Protein AF-A0A932UCU6-F1 (afdb_monomer_lite)

Sequence (85 aa):
MQNRVEDVQSLARLLLFGTAHTRRTTAERLLQSDDDRWRLLAGTVRSDEPWLLRARCLEVLGLMAAQADRATAEAILCAIVEEPA

Secondary structure (DSSP, 8-state):
--HHHHHHHHHHHHHHHS-HHHHHHHHHHHHTSS-THHHHHHHHHHSSS-HHHHHHHHHHHHHHHHHS-HHHHHHHHHHHHSPP-

Radius of gyration: 12.3 Å; chains: 1; bounding box: 28×35×33 Å

pLDDT: mean 88.81, std 13.78, range [42.59, 98.31]

Foldseek 3Di:
DPPPVVVVVVVLCCLQPNDPVSLLVVLVVVLPDPDPVLLVLLVLLPDPPDPSSNVSSVSSLVSNLVVDDPVSVVVSVCSNPPDDD

Structure (mmCIF, N/CA/C/O backbone):
data_AF-A0A932UCU6-F1
#
_entry.id   AF-A0A932UCU6-F1
#
loop_
_atom_site.group_PDB
_atom_site.id
_atom_site.type_symbol
_atom_site.label_atom_id
_atom_site.label_alt_id
_atom_site.label_comp_id
_atom_site.label_asym_id
_atom_site.label_entity_id
_atom_site.label_seq_id
_atom_site.pdbx_PDB_ins_code
_atom_site.Cartn_x
_atom_site.Cartn_y
_atom_site.Cartn_z
_atom_site.occupancy
_atom_site.B_iso_or_equiv
_atom_site.auth_seq_id
_atom_site.auth_comp_id
_atom_site.auth_asym_id
_atom_site.auth_atom_id
_atom_site.pdbx_PDB_model_num
ATOM 1 N N . MET A 1 1 ? 14.158 0.785 21.576 1.00 43.62 1 MET A N 1
ATOM 2 C CA . MET A 1 1 ? 12.926 0.089 21.133 1.00 43.62 1 MET A CA 1
ATOM 3 C C . MET A 1 1 ? 11.725 1.032 20.932 1.00 43.62 1 MET A C 1
ATOM 5 O O . MET A 1 1 ? 10.710 0.558 20.445 1.00 43.62 1 MET A O 1
ATOM 9 N N . GLN A 1 2 ? 11.838 2.346 21.214 1.00 42.59 2 GLN A N 1
ATOM 10 C CA . GLN A 1 2 ? 10.768 3.342 20.994 1.00 42.59 2 GLN A CA 1
ATOM 11 C C . GLN A 1 2 ? 10.479 3.693 19.511 1.00 42.59 2 GLN A C 1
ATOM 13 O O . GLN A 1 2 ? 9.335 3.976 19.185 1.00 42.59 2 GLN A O 1
ATOM 18 N N . ASN A 1 3 ? 11.452 3.590 18.592 1.00 52.94 3 ASN A N 1
ATOM 19 C CA . ASN A 1 3 ? 11.301 4.120 17.219 1.00 52.94 3 ASN A CA 1
ATOM 20 C C . ASN A 1 3 ? 10.289 3.401 16.302 1.00 52.94 3 ASN A C 1
ATOM 22 O O . ASN A 1 3 ? 9.838 4.000 15.332 1.00 52.94 3 ASN A O 1
ATOM 26 N N . ARG A 1 4 ? 9.944 2.125 16.536 1.00 54.34 4 ARG A N 1
ATOM 27 C CA . ARG A 1 4 ? 9.103 1.357 15.586 1.00 54.34 4 ARG A CA 1
ATOM 28 C C . ARG A 1 4 ? 7.612 1.683 15.685 1.00 54.34 4 ARG A C 1
ATOM 30 O O . ARG A 1 4 ? 6.924 1.707 14.674 1.00 54.34 4 ARG A O 1
ATOM 37 N N . VAL A 1 5 ? 7.104 1.913 16.895 1.00 51.91 5 VAL A N 1
ATOM 38 C CA . VAL A 1 5 ? 5.670 2.176 17.114 1.00 51.91 5 VAL A CA 1
ATOM 39 C C . VAL A 1 5 ? 5.313 3.605 16.697 1.00 51.91 5 VAL A C 1
ATOM 41 O O . VAL A 1 5 ? 4.266 3.828 16.088 1.00 51.91 5 VAL A O 1
ATOM 44 N N . GLU A 1 6 ? 6.211 4.559 16.956 1.00 57.94 6 GLU A N 1
ATOM 45 C CA . GLU A 1 6 ? 6.066 5.949 16.509 1.00 57.94 6 GLU A CA 1
ATOM 46 C C . GLU A 1 6 ? 6.063 6.061 14.978 1.00 57.94 6 GLU A C 1
ATOM 48 O O . GLU A 1 6 ? 5.300 6.850 14.416 1.00 57.94 6 GLU A O 1
ATOM 53 N N . ASP A 1 7 ? 6.842 5.222 14.293 1.00 77.00 7 ASP A N 1
ATOM 54 C CA . ASP A 1 7 ? 6.903 5.169 12.832 1.00 77.00 7 ASP A CA 1
ATOM 55 C C . ASP A 1 7 ? 5.598 4.638 12.203 1.00 77.00 7 ASP A C 1
ATOM 57 O O . ASP A 1 7 ? 5.081 5.235 11.258 1.00 77.00 7 ASP A O 1
ATOM 61 N N . VAL A 1 8 ? 4.976 3.602 12.782 1.00 81.19 8 VAL A N 1
ATOM 62 C CA . VAL A 1 8 ? 3.696 3.051 12.283 1.00 81.19 8 VAL A CA 1
ATOM 63 C C . VAL A 1 8 ? 2.530 4.019 12.498 1.00 81.19 8 VAL A C 1
ATOM 65 O O . VAL A 1 8 ? 1.717 4.219 11.593 1.00 81.19 8 VAL A O 1
ATOM 68 N N . GLN A 1 9 ? 2.442 4.667 13.663 1.00 84.00 9 GLN A N 1
ATOM 69 C CA . GLN A 1 9 ? 1.404 5.678 13.903 1.00 84.00 9 GLN A CA 1
ATOM 70 C C . GLN A 1 9 ? 1.572 6.895 12.986 1.00 84.00 9 GLN A C 1
ATOM 72 O O . GLN A 1 9 ? 0.585 7.450 12.494 1.00 84.00 9 GLN A O 1
ATOM 77 N N . SER A 1 10 ? 2.818 7.298 12.730 1.00 86.81 10 SER A N 1
ATOM 78 C CA . SER A 1 10 ? 3.129 8.378 11.792 1.00 86.81 10 SER A CA 1
ATOM 79 C C . SER A 1 10 ? 2.743 8.002 10.363 1.00 86.81 10 SER A C 1
ATOM 81 O O . SER A 1 10 ? 2.114 8.804 9.671 1.00 86.81 10 SER A O 1
ATOM 83 N N . LEU A 1 11 ? 3.025 6.765 9.944 1.00 89.44 11 LEU A N 1
ATOM 84 C CA . LEU A 1 11 ? 2.594 6.231 8.656 1.00 89.44 11 LEU A CA 1
ATOM 85 C C . LEU A 1 11 ? 1.066 6.237 8.533 1.00 89.44 11 LEU A C 1
ATOM 87 O O . LEU A 1 11 ? 0.542 6.781 7.566 1.00 89.44 11 LEU A O 1
ATOM 91 N N . ALA A 1 12 ? 0.336 5.734 9.530 1.00 90.88 12 ALA A N 1
ATOM 92 C CA . ALA A 1 12 ? -1.128 5.736 9.515 1.00 90.88 12 ALA A CA 1
ATOM 93 C C . ALA A 1 12 ? -1.710 7.156 9.377 1.00 90.88 12 ALA A C 1
ATOM 95 O O . ALA A 1 12 ? -2.625 7.382 8.584 1.00 90.88 12 ALA A O 1
ATOM 96 N N . ARG A 1 13 ? -1.143 8.145 10.084 1.00 92.69 13 ARG A N 1
ATOM 97 C CA . ARG A 1 13 ? -1.548 9.554 9.942 1.00 92.69 13 ARG A CA 1
ATOM 98 C C . ARG A 1 13 ? -1.265 10.100 8.544 1.00 92.69 13 ARG A C 1
ATOM 100 O O . ARG A 1 13 ? -2.123 10.780 7.988 1.00 92.69 13 ARG A O 1
ATOM 107 N N . LEU A 1 14 ? -0.103 9.796 7.962 1.00 93.31 14 LEU A N 1
ATOM 108 C CA . LEU A 1 14 ? 0.232 10.201 6.592 1.00 93.31 14 LEU A CA 1
ATOM 109 C C . LEU A 1 14 ? -0.729 9.589 5.567 1.00 93.31 14 LEU A C 1
ATOM 111 O O . LEU A 1 14 ? -1.140 10.270 4.631 1.00 93.31 14 LEU A O 1
ATOM 115 N N . LEU A 1 15 ? -1.126 8.332 5.755 1.00 94.38 15 LEU A N 1
ATOM 116 C CA . LEU A 1 15 ? -2.082 7.661 4.875 1.00 94.38 15 LEU A CA 1
ATOM 117 C C . LEU A 1 15 ? -3.480 8.286 4.967 1.00 94.38 15 LEU A C 1
ATOM 119 O O . LEU A 1 15 ? -4.107 8.535 3.937 1.00 94.38 15 LEU A O 1
ATOM 123 N N . LEU A 1 16 ? -3.955 8.558 6.186 1.00 96.12 16 LEU A N 1
ATOM 124 C CA . LEU A 1 16 ? -5.311 9.053 6.434 1.00 96.12 16 LEU A CA 1
ATOM 125 C C . LEU A 1 16 ? -5.483 10.542 6.129 1.00 96.12 16 LEU A C 1
ATOM 127 O O . LEU A 1 16 ? -6.504 10.936 5.569 1.00 96.12 16 LEU A O 1
ATOM 131 N N . PHE A 1 17 ? -4.498 11.363 6.491 1.00 95.19 17 PHE A N 1
ATOM 132 C CA . PHE A 1 17 ? -4.603 12.824 6.437 1.00 95.19 17 PHE A CA 1
ATOM 133 C C . PHE A 1 17 ? -3.679 13.461 5.395 1.00 95.19 17 PHE A C 1
ATOM 135 O O . PHE A 1 17 ? -3.778 14.658 5.131 1.00 95.19 17 PHE A O 1
ATOM 142 N N . GLY A 1 18 ? -2.778 12.684 4.790 1.00 92.81 18 GLY A N 1
ATOM 143 C CA . GLY A 1 18 ? -1.903 13.165 3.729 1.00 92.81 18 GLY A CA 1
ATOM 144 C C . GLY A 1 18 ? -2.650 13.436 2.425 1.00 92.81 18 GLY A C 1
ATOM 145 O O . GLY A 1 18 ? -3.726 12.901 2.146 1.00 92.81 18 GLY A O 1
ATOM 146 N N . THR A 1 19 ? -2.042 14.262 1.580 1.00 96.56 19 THR A N 1
ATOM 147 C CA . THR A 1 19 ? -2.540 14.510 0.222 1.00 96.56 19 THR A CA 1
ATOM 148 C C . THR A 1 19 ? -2.251 13.315 -0.695 1.00 96.56 19 THR A C 1
ATOM 150 O O . THR A 1 19 ? -1.467 12.426 -0.357 1.00 96.56 19 THR A O 1
ATOM 153 N N . ALA A 1 20 ? -2.829 13.306 -1.900 1.00 96.00 20 ALA A N 1
ATOM 154 C CA . ALA A 1 20 ? -2.473 12.314 -2.921 1.00 96.00 20 ALA A CA 1
ATOM 155 C C . ALA A 1 20 ? -0.974 12.349 -3.275 1.00 96.00 20 ALA A C 1
ATOM 157 O O . ALA A 1 20 ? -0.361 11.307 -3.491 1.00 96.00 20 ALA A O 1
ATOM 158 N N . HIS A 1 21 ? -0.368 13.541 -3.284 1.00 96.19 21 HIS A N 1
ATOM 159 C CA . HIS A 1 21 ? 1.072 13.689 -3.484 1.00 96.19 21 HIS A CA 1
ATOM 160 C C . HIS A 1 21 ? 1.858 13.042 -2.337 1.00 96.19 21 HIS A C 1
ATOM 162 O O . HIS A 1 21 ? 2.745 12.235 -2.589 1.00 96.19 21 HIS A O 1
ATOM 168 N N . THR A 1 22 ? 1.459 13.306 -1.089 1.00 95.44 22 THR A N 1
ATOM 169 C CA . THR A 1 22 ? 2.083 12.708 0.100 1.00 95.44 22 THR A CA 1
ATOM 170 C C . THR A 1 22 ? 2.070 11.182 0.034 1.00 95.44 22 THR A C 1
ATOM 172 O O . THR A 1 22 ? 3.104 10.563 0.252 1.00 95.44 22 THR A O 1
ATOM 175 N N . ARG A 1 23 ? 0.935 10.567 -0.324 1.00 96.06 23 ARG A N 1
ATOM 176 C CA . ARG A 1 23 ? 0.828 9.103 -0.434 1.00 96.06 23 ARG A CA 1
ATOM 177 C C . ARG A 1 23 ? 1.686 8.522 -1.555 1.00 96.06 23 ARG A C 1
ATOM 179 O O . ARG A 1 23 ? 2.275 7.464 -1.359 1.00 96.06 23 ARG A O 1
ATOM 186 N N . ARG A 1 24 ? 1.817 9.220 -2.688 1.00 96.75 24 ARG A N 1
ATOM 187 C CA . ARG A 1 24 ? 2.736 8.817 -3.763 1.00 96.75 24 ARG A CA 1
ATOM 188 C C . ARG A 1 24 ? 4.189 8.831 -3.293 1.00 96.75 24 ARG A C 1
ATOM 190 O O . ARG A 1 24 ? 4.869 7.822 -3.429 1.00 96.75 24 ARG A O 1
ATOM 197 N N . THR A 1 25 ? 4.628 9.910 -2.650 1.00 95.38 25 THR A N 1
ATOM 198 C CA . THR A 1 25 ? 5.982 9.985 -2.082 1.00 95.38 25 THR A CA 1
ATOM 199 C C . THR A 1 25 ? 6.203 8.934 -0.991 1.00 95.38 25 THR A C 1
ATOM 201 O O . THR A 1 25 ? 7.290 8.379 -0.873 1.00 95.38 25 THR A O 1
ATOM 204 N N . THR 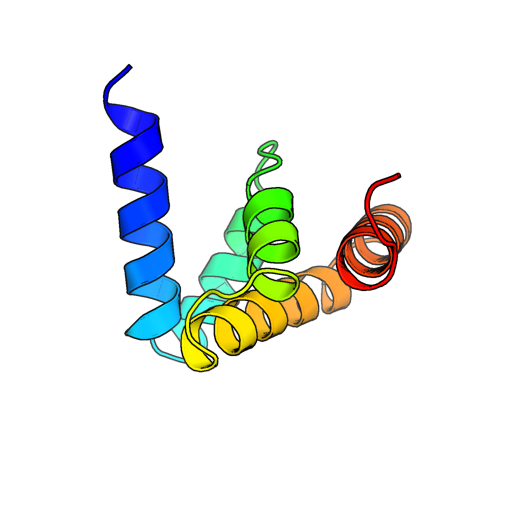A 1 26 ? 5.181 8.610 -0.192 1.00 93.94 26 THR A N 1
ATOM 205 C CA . THR A 1 26 ? 5.256 7.499 0.767 1.00 93.94 26 THR A CA 1
ATOM 206 C C . THR A 1 26 ? 5.447 6.154 0.064 1.00 93.94 26 THR A C 1
ATOM 208 O O . THR A 1 26 ? 6.299 5.385 0.498 1.00 93.94 26 THR A O 1
ATOM 211 N N . ALA A 1 27 ? 4.7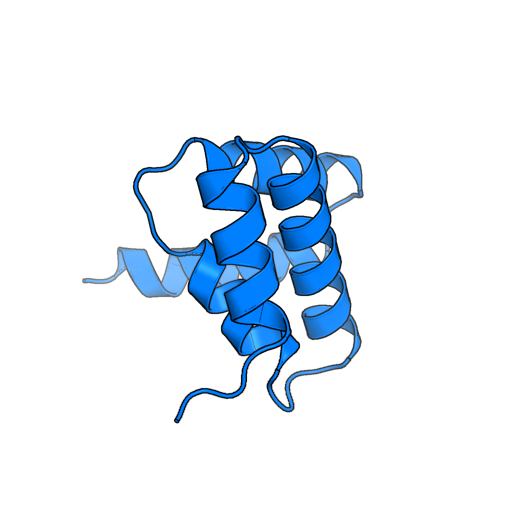16 5.882 -1.022 1.00 95.50 27 ALA A N 1
ATOM 212 C CA . ALA A 1 27 ? 4.883 4.665 -1.819 1.00 95.50 27 ALA A CA 1
ATOM 213 C C . ALA A 1 27 ? 6.310 4.544 -2.383 1.00 95.50 27 ALA A C 1
ATOM 215 O O . ALA A 1 27 ? 6.944 3.506 -2.228 1.00 95.50 27 ALA A O 1
ATOM 216 N N . GLU A 1 28 ? 6.843 5.623 -2.962 1.00 94.44 28 GLU A N 1
ATOM 217 C CA . GLU A 1 28 ? 8.217 5.679 -3.483 1.00 94.44 28 GLU A CA 1
ATOM 218 C C . GLU A 1 28 ? 9.252 5.390 -2.386 1.00 94.44 28 GLU A C 1
ATOM 220 O O . GLU A 1 28 ? 10.149 4.568 -2.566 1.00 94.44 28 GLU A O 1
ATOM 225 N N . ARG A 1 29 ? 9.097 6.014 -1.211 1.00 92.75 29 ARG A N 1
ATOM 226 C CA . ARG A 1 29 ? 9.998 5.800 -0.068 1.00 92.75 29 ARG A CA 1
ATOM 227 C C . ARG A 1 29 ? 9.938 4.379 0.478 1.00 92.75 29 ARG A C 1
ATOM 229 O O . ARG A 1 29 ? 10.965 3.864 0.900 1.00 92.75 29 ARG A O 1
ATOM 236 N N . LEU A 1 30 ? 8.753 3.770 0.514 1.00 92.06 30 LEU A N 1
ATOM 237 C CA . LEU A 1 30 ? 8.594 2.380 0.943 1.00 92.06 30 LEU A CA 1
ATOM 238 C C . LEU A 1 30 ? 9.240 1.419 -0.056 1.00 92.06 30 LEU A C 1
ATOM 240 O O . LEU A 1 30 ? 9.890 0.475 0.370 1.00 92.06 30 LEU A O 1
ATOM 244 N N . LEU A 1 31 ? 9.112 1.686 -1.357 1.00 92.06 31 LEU A N 1
ATOM 245 C CA . LEU A 1 31 ? 9.726 0.873 -2.407 1.00 92.06 31 LEU A CA 1
ATOM 246 C C . LEU A 1 31 ? 11.263 0.941 -2.386 1.00 92.06 31 LEU A C 1
ATOM 248 O O . LEU A 1 31 ? 11.922 -0.042 -2.693 1.00 92.06 31 LEU A O 1
ATOM 252 N N . GLN A 1 32 ? 11.832 2.091 -2.016 1.00 90.50 32 GLN A N 1
ATOM 253 C CA . GLN A 1 32 ? 13.284 2.291 -1.902 1.00 90.50 32 GLN A CA 1
ATOM 254 C C . GLN A 1 32 ? 13.875 1.829 -0.562 1.00 90.50 32 GLN A C 1
ATOM 256 O O . GLN A 1 32 ? 15.089 1.879 -0.376 1.00 90.50 32 GLN A O 1
ATOM 261 N N . SER A 1 33 ? 13.034 1.449 0.398 1.00 84.88 33 SER A N 1
ATOM 262 C CA . SER A 1 33 ? 13.472 1.023 1.723 1.00 84.88 33 SER A CA 1
ATOM 263 C C . SER A 1 33 ? 13.723 -0.482 1.724 1.00 84.88 33 SER A C 1
ATOM 265 O O . SER A 1 33 ? 12.852 -1.238 1.311 1.00 84.88 33 SER A O 1
ATOM 267 N N . ASP A 1 34 ? 14.813 -0.934 2.350 1.00 76.12 34 ASP A N 1
ATOM 268 C CA . ASP A 1 34 ? 15.042 -2.359 2.679 1.00 76.12 34 ASP A CA 1
ATOM 269 C C . ASP A 1 34 ? 14.080 -2.884 3.772 1.00 76.12 34 ASP A C 1
ATOM 271 O O . ASP A 1 34 ? 14.347 -3.880 4.442 1.00 76.12 34 ASP A O 1
ATOM 275 N N . ASP A 1 35 ? 12.973 -2.178 4.021 1.00 75.69 35 ASP A N 1
ATOM 276 C CA . ASP A 1 35 ? 12.055 -2.468 5.115 1.00 75.69 35 ASP A CA 1
ATOM 277 C C . ASP A 1 35 ? 10.751 -3.052 4.573 1.00 75.69 35 ASP A C 1
ATOM 279 O O . ASP A 1 35 ? 10.038 -2.432 3.783 1.00 75.69 35 ASP A O 1
ATOM 283 N N . ASP A 1 36 ? 10.395 -4.225 5.083 1.00 81.31 36 ASP A N 1
ATOM 284 C CA . ASP A 1 36 ? 9.175 -4.967 4.771 1.00 81.31 36 ASP A CA 1
ATOM 285 C C . ASP A 1 36 ? 7.892 -4.313 5.334 1.00 81.31 36 ASP A C 1
ATOM 287 O O . ASP A 1 36 ? 6.832 -4.939 5.380 1.00 81.31 36 ASP A O 1
ATOM 291 N N . ARG A 1 37 ? 7.931 -3.037 5.746 1.00 86.38 37 ARG A N 1
ATOM 292 C CA . ARG A 1 37 ? 6.760 -2.277 6.226 1.00 86.38 37 ARG A CA 1
ATOM 293 C C . ARG A 1 37 ? 5.583 -2.303 5.255 1.00 86.38 37 ARG A C 1
ATOM 295 O O . ARG A 1 37 ? 4.443 -2.250 5.709 1.00 86.38 37 ARG A O 1
ATOM 302 N N . TRP A 1 38 ? 5.817 -2.446 3.950 1.00 91.62 38 TRP A N 1
ATOM 303 C CA . TRP A 1 38 ? 4.739 -2.606 2.967 1.00 91.62 38 TRP A CA 1
ATOM 304 C C . TRP A 1 38 ? 3.856 -3.838 3.247 1.00 91.62 38 TRP A C 1
ATOM 306 O O . TRP A 1 38 ? 2.647 -3.798 3.013 1.00 91.62 38 TRP A O 1
ATOM 316 N N . ARG A 1 39 ? 4.404 -4.893 3.868 1.00 92.06 39 ARG A N 1
ATOM 317 C CA . ARG A 1 39 ? 3.636 -6.071 4.300 1.00 92.06 39 ARG A CA 1
ATOM 318 C C . ARG A 1 39 ? 2.629 -5.742 5.400 1.00 92.06 39 ARG A C 1
ATOM 320 O O . ARG A 1 39 ? 1.568 -6.358 5.445 1.00 92.06 39 ARG A O 1
ATOM 327 N N . LEU A 1 40 ? 2.915 -4.756 6.258 1.00 92.06 40 LEU A N 1
ATOM 328 C CA . LEU A 1 40 ? 1.942 -4.274 7.246 1.00 92.06 40 LEU A CA 1
ATOM 329 C C . LEU A 1 40 ? 0.749 -3.620 6.550 1.00 92.06 40 LEU A C 1
ATOM 331 O O . LEU A 1 40 ? -0.383 -3.905 6.926 1.00 92.06 40 LEU A O 1
ATOM 335 N N . LEU A 1 41 ? 0.982 -2.820 5.500 1.00 94.94 41 LEU A N 1
ATOM 336 C CA . LEU A 1 41 ? -0.114 -2.260 4.705 1.00 94.94 41 LEU A CA 1
ATOM 337 C C . LEU A 1 41 ? -0.959 -3.376 4.078 1.00 94.94 41 LEU A C 1
ATOM 339 O O . LEU A 1 41 ? -2.184 -3.294 4.126 1.00 94.94 41 LEU A O 1
ATOM 343 N N . ALA A 1 42 ? -0.331 -4.426 3.538 1.00 95.12 42 ALA A N 1
ATOM 344 C CA . ALA A 1 42 ? -1.051 -5.563 2.958 1.00 95.12 42 ALA A CA 1
ATOM 345 C C . ALA A 1 42 ? -1.870 -6.324 4.019 1.00 95.12 42 ALA A C 1
ATOM 347 O O . ALA A 1 42 ? -3.022 -6.689 3.783 1.00 95.12 42 ALA A O 1
ATOM 348 N N . GLY A 1 43 ? -1.321 -6.488 5.228 1.00 94.38 43 GLY A N 1
ATOM 349 C CA . GLY A 1 43 ? -2.055 -6.992 6.391 1.00 94.38 43 GLY A CA 1
ATOM 350 C C . GLY A 1 43 ? -3.269 -6.126 6.740 1.00 94.38 43 GLY A C 1
ATOM 351 O O . GLY A 1 43 ? -4.362 -6.655 6.916 1.00 94.38 43 GLY A O 1
ATOM 352 N N . THR A 1 44 ? -3.110 -4.800 6.762 1.00 94.88 44 THR A N 1
ATOM 353 C CA . THR A 1 44 ? -4.209 -3.859 7.018 1.00 94.88 44 THR A CA 1
ATOM 354 C C . THR A 1 44 ? -5.288 -3.911 5.938 1.00 94.88 44 THR A C 1
ATOM 356 O O . THR A 1 44 ? -6.463 -3.838 6.263 1.00 94.88 44 THR A O 1
ATOM 359 N N . VAL A 1 45 ? -4.943 -4.067 4.655 1.00 96.19 45 VAL A N 1
ATOM 360 C CA . VAL A 1 45 ? -5.950 -4.189 3.578 1.00 96.19 45 VAL A CA 1
ATOM 361 C C . VAL A 1 45 ? -6.915 -5.352 3.839 1.00 96.19 45 VAL A C 1
ATOM 363 O O . VAL A 1 45 ? -8.119 -5.227 3.582 1.00 96.19 45 VAL A O 1
ATOM 366 N N . ARG A 1 46 ? -6.397 -6.455 4.387 1.00 92.75 46 ARG A N 1
ATOM 367 C CA . ARG A 1 46 ? -7.145 -7.688 4.664 1.00 92.75 46 ARG A CA 1
ATOM 368 C C . ARG A 1 46 ? -7.812 -7.725 6.044 1.00 92.75 46 ARG A C 1
ATOM 370 O O . ARG A 1 46 ? -8.572 -8.648 6.299 1.00 92.75 46 ARG A O 1
ATOM 377 N N . SER A 1 47 ? -7.543 -6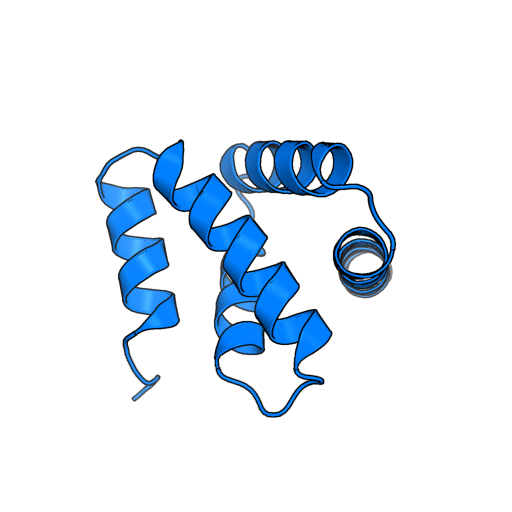.764 6.925 1.00 93.75 47 SER A N 1
ATOM 378 C CA . SER A 1 47 ? -8.087 -6.761 8.287 1.00 93.75 47 SER A CA 1
ATOM 379 C C . SER A 1 47 ? -9.464 -6.088 8.388 1.00 93.75 47 SER A C 1
ATOM 381 O O . SER A 1 47 ? -9.989 -5.537 7.417 1.00 93.75 47 SER A O 1
ATOM 383 N N . ASP A 1 48 ? -10.016 -6.077 9.604 1.00 94.69 48 ASP A N 1
ATOM 384 C CA . ASP A 1 48 ? -11.263 -5.384 9.964 1.00 94.69 48 ASP A CA 1
ATOM 385 C C . ASP A 1 48 ? -11.051 -3.915 10.378 1.00 94.69 48 ASP A C 1
ATOM 387 O O . ASP A 1 48 ? -11.917 -3.287 10.987 1.00 94.69 48 ASP A O 1
ATOM 391 N N . GLU A 1 49 ? -9.890 -3.344 10.050 1.00 94.94 49 GLU A N 1
ATOM 392 C CA . GLU A 1 49 ? -9.609 -1.924 10.271 1.00 94.94 49 GLU A CA 1
ATOM 393 C C . GLU A 1 49 ? -10.593 -1.024 9.491 1.00 94.94 49 GLU A C 1
ATOM 395 O O . GLU A 1 49 ? -11.210 -1.459 8.508 1.00 94.94 49 GLU A O 1
ATOM 400 N N . PRO A 1 50 ? -10.747 0.260 9.870 1.00 96.31 50 PRO A N 1
ATOM 401 C CA . PRO A 1 50 ? -11.675 1.168 9.208 1.00 96.31 50 PRO A CA 1
ATOM 402 C C . PRO A 1 50 ? -11.501 1.192 7.686 1.00 96.31 50 PRO A C 1
ATOM 404 O O . PRO A 1 50 ? -10.379 1.288 7.183 1.00 96.31 50 PRO A O 1
ATOM 407 N N . TRP A 1 51 ? -12.622 1.187 6.951 1.00 96.94 51 TRP A N 1
ATOM 408 C CA . TRP A 1 51 ? -12.634 1.087 5.482 1.00 96.94 51 TRP A CA 1
ATOM 409 C C . TRP A 1 51 ? -11.662 2.073 4.816 1.00 96.94 51 TRP A C 1
ATOM 411 O O . TRP A 1 51 ? -10.949 1.722 3.878 1.00 96.94 51 TRP A O 1
ATOM 421 N N . LEU A 1 52 ? -11.608 3.306 5.332 1.00 96.94 52 LEU A N 1
ATOM 422 C CA . LEU A 1 52 ? -10.768 4.360 4.787 1.00 96.94 52 LEU A CA 1
ATOM 423 C C . LEU A 1 52 ? -9.284 4.025 4.945 1.00 96.94 52 LEU A C 1
ATOM 425 O O . LEU A 1 52 ? -8.526 4.233 4.005 1.00 96.94 52 LEU A O 1
ATOM 429 N N . LEU A 1 53 ? -8.867 3.484 6.092 1.00 96.25 53 LEU A N 1
ATOM 430 C CA . LEU A 1 53 ? -7.478 3.083 6.306 1.00 96.25 53 LEU A CA 1
ATOM 431 C C . LEU A 1 53 ? -7.095 1.957 5.341 1.00 96.25 53 LEU A C 1
ATOM 433 O O . LEU A 1 53 ? -6.080 2.062 4.656 1.00 96.25 53 LEU A O 1
ATOM 437 N N . ARG A 1 54 ? -7.960 0.946 5.203 1.00 97.62 54 ARG A N 1
ATOM 438 C CA . ARG A 1 54 ? -7.779 -0.158 4.247 1.00 97.62 54 ARG A CA 1
ATOM 439 C C . ARG A 1 54 ? -7.623 0.353 2.815 1.00 97.62 54 ARG A C 1
ATOM 441 O O . ARG A 1 54 ? -6.688 -0.036 2.121 1.00 97.62 54 ARG A O 1
ATOM 448 N N . ALA A 1 55 ? -8.478 1.286 2.396 1.00 97.81 55 ALA A N 1
ATOM 449 C CA . ALA A 1 55 ? -8.415 1.891 1.068 1.00 97.81 55 ALA A CA 1
ATOM 450 C C . ALA A 1 55 ? -7.122 2.694 0.838 1.00 97.81 55 ALA A C 1
ATOM 452 O O . ALA A 1 55 ? -6.551 2.629 -0.249 1.00 97.81 55 ALA A O 1
ATOM 453 N N . ARG A 1 56 ? -6.626 3.425 1.847 1.00 97.94 56 ARG A N 1
ATOM 454 C CA . ARG A 1 56 ? -5.358 4.171 1.734 1.00 97.94 56 ARG A CA 1
ATOM 455 C C . ARG A 1 56 ? -4.146 3.248 1.706 1.00 97.94 56 ARG A C 1
ATOM 457 O O . ARG A 1 56 ? -3.206 3.524 0.964 1.00 97.94 56 ARG A O 1
ATOM 464 N N . CYS A 1 57 ? -4.181 2.147 2.453 1.00 97.00 57 CYS A N 1
ATOM 465 C CA . CYS A 1 57 ? -3.160 1.111 2.359 1.00 97.00 57 CYS A CA 1
ATOM 466 C C . CYS A 1 57 ? -3.137 0.474 0.965 1.00 97.00 57 CYS A C 1
ATOM 468 O O . CYS A 1 57 ? -2.068 0.361 0.368 1.00 97.00 57 CYS A O 1
ATOM 470 N N . LEU A 1 58 ? -4.309 0.144 0.413 1.00 97.75 58 LEU A N 1
ATOM 471 C CA . LEU A 1 58 ? -4.432 -0.405 -0.938 1.00 97.75 58 LEU A CA 1
ATOM 472 C C . LEU A 1 58 ? -3.932 0.573 -2.012 1.00 97.75 58 LEU A C 1
ATOM 474 O O . LEU A 1 58 ? -3.209 0.164 -2.914 1.00 97.75 58 LEU A O 1
ATOM 478 N N . GLU A 1 59 ? -4.272 1.861 -1.909 1.00 98.31 59 GLU A N 1
ATOM 479 C CA . GLU A 1 59 ? -3.788 2.904 -2.825 1.00 98.31 59 GLU A CA 1
ATOM 480 C C . GLU A 1 59 ? -2.257 2.955 -2.858 1.00 98.31 59 GLU A C 1
ATOM 482 O O . GLU A 1 59 ? -1.661 2.943 -3.934 1.00 98.31 59 GLU A O 1
ATOM 487 N N . VAL A 1 60 ? -1.613 2.983 -1.688 1.00 97.69 60 VAL A N 1
ATOM 488 C CA . VAL A 1 60 ? -0.149 3.033 -1.599 1.00 97.69 60 VAL A CA 1
ATOM 489 C C . VAL A 1 60 ? 0.489 1.763 -2.151 1.00 97.69 60 VAL A C 1
ATOM 491 O O . VAL A 1 60 ? 1.439 1.867 -2.921 1.00 97.69 60 VAL A O 1
ATOM 494 N N . LEU A 1 61 ? -0.055 0.584 -1.845 1.00 97.44 61 LEU A N 1
ATOM 495 C CA . LEU A 1 61 ? 0.438 -0.676 -2.410 1.00 97.44 61 LEU A CA 1
ATOM 496 C C . LEU A 1 61 ? 0.280 -0.734 -3.932 1.00 97.44 61 LEU A C 1
ATOM 498 O O . LEU A 1 61 ? 1.192 -1.181 -4.621 1.00 97.44 61 LEU A O 1
ATOM 502 N N . GLY A 1 62 ? -0.833 -0.233 -4.471 1.00 97.69 62 GLY A N 1
ATOM 503 C CA . GLY A 1 62 ? -1.036 -0.127 -5.915 1.00 97.69 62 GLY A CA 1
ATOM 504 C C . GLY A 1 62 ? -0.019 0.807 -6.576 1.00 97.69 62 GLY A C 1
ATOM 505 O O . GLY A 1 62 ? 0.541 0.473 -7.617 1.00 97.69 62 GLY A O 1
ATOM 506 N N . LEU A 1 63 ? 0.281 1.949 -5.945 1.00 97.75 63 LEU A N 1
ATOM 507 C CA . LEU A 1 63 ? 1.327 2.869 -6.406 1.00 97.75 63 LEU A CA 1
ATOM 508 C C . LEU A 1 63 ? 2.725 2.244 -6.329 1.00 97.75 63 LEU A C 1
ATOM 510 O O . LEU A 1 63 ? 3.546 2.513 -7.203 1.00 97.75 63 LEU A O 1
ATOM 514 N N . MET A 1 64 ? 3.003 1.426 -5.312 1.00 96.62 64 MET A N 1
ATOM 515 C CA . MET A 1 64 ? 4.255 0.672 -5.223 1.00 96.62 64 MET A CA 1
ATOM 516 C C . MET A 1 64 ? 4.350 -0.353 -6.353 1.00 96.62 64 MET A C 1
ATOM 518 O O . MET A 1 64 ? 5.309 -0.315 -7.115 1.00 96.62 64 MET A O 1
ATOM 522 N N . ALA A 1 65 ? 3.338 -1.210 -6.519 1.00 96.75 65 ALA A N 1
ATOM 523 C CA . ALA A 1 65 ? 3.323 -2.247 -7.550 1.00 96.75 65 ALA A CA 1
ATOM 524 C C . ALA A 1 65 ? 3.448 -1.670 -8.969 1.00 96.75 65 ALA A C 1
ATOM 526 O O . ALA A 1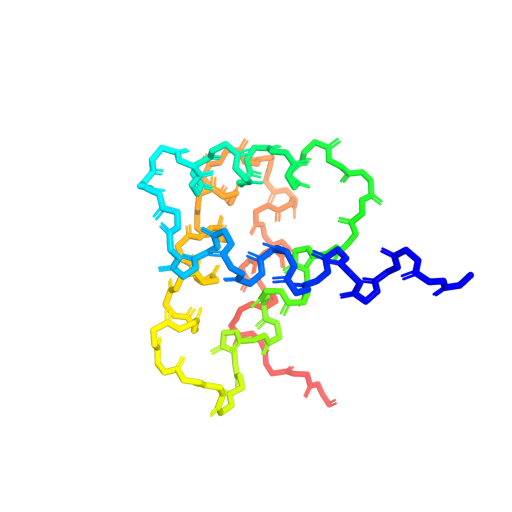 65 ? 4.126 -2.251 -9.808 1.00 96.75 65 ALA A O 1
ATOM 527 N N . ALA A 1 66 ? 2.852 -0.502 -9.230 1.00 97.19 66 ALA A N 1
ATOM 528 C CA . ALA A 1 66 ? 2.947 0.175 -10.523 1.00 97.19 66 ALA A CA 1
ATOM 529 C C . ALA A 1 66 ? 4.355 0.711 -10.855 1.00 97.19 66 ALA A C 1
ATOM 531 O O . ALA A 1 66 ? 4.645 0.967 -12.021 1.00 97.19 66 ALA A O 1
ATOM 532 N N . GLN A 1 67 ? 5.206 0.921 -9.847 1.00 96.00 67 GLN A N 1
ATOM 533 C CA . GLN A 1 67 ? 6.563 1.469 -9.995 1.00 96.00 67 GLN A CA 1
ATOM 534 C C . GLN A 1 67 ? 7.661 0.422 -9.766 1.00 96.00 67 GLN A C 1
ATOM 536 O O . GLN A 1 67 ? 8.829 0.677 -10.052 1.00 96.00 67 GLN A O 1
ATOM 541 N N . ALA A 1 68 ? 7.291 -0.727 -9.211 1.00 95.38 68 ALA A N 1
ATOM 542 C CA . ALA A 1 68 ? 8.190 -1.793 -8.824 1.00 95.38 68 ALA A CA 1
ATOM 543 C C . ALA A 1 68 ? 8.690 -2.609 -10.025 1.00 95.38 68 ALA A C 1
ATOM 545 O O . ALA A 1 68 ? 8.085 -2.624 -11.100 1.00 95.38 68 ALA A O 1
ATOM 546 N N . ASP A 1 69 ? 9.784 -3.345 -9.817 1.00 95.50 69 ASP A N 1
ATOM 547 C CA . ASP A 1 69 ? 10.122 -4.444 -10.713 1.00 95.50 69 ASP A CA 1
ATOM 548 C C . ASP A 1 69 ? 9.076 -5.568 -10.633 1.00 95.50 69 ASP A C 1
ATOM 550 O O . ASP A 1 69 ? 8.207 -5.603 -9.756 1.00 95.50 69 ASP A O 1
ATOM 554 N N . ARG A 1 70 ? 9.161 -6.512 -11.572 1.00 96.25 70 ARG A N 1
ATOM 555 C CA . ARG A 1 70 ? 8.194 -7.607 -11.675 1.00 96.25 70 ARG A CA 1
ATOM 556 C C . ARG A 1 70 ? 8.107 -8.441 -10.395 1.00 96.25 70 ARG A C 1
ATOM 558 O O . ARG A 1 70 ? 7.000 -8.750 -9.968 1.00 96.25 70 ARG A O 1
ATOM 565 N N . ALA A 1 71 ? 9.243 -8.808 -9.805 1.00 94.56 71 ALA A N 1
ATOM 566 C CA . ALA A 1 71 ? 9.274 -9.694 -8.642 1.00 94.56 71 ALA A CA 1
ATOM 567 C C . ALA A 1 71 ? 8.606 -9.035 -7.428 1.00 94.56 71 ALA A C 1
ATOM 569 O O . ALA A 1 71 ? 7.810 -9.653 -6.724 1.00 94.56 71 ALA A O 1
ATOM 570 N N . THR A 1 72 ? 8.881 -7.752 -7.224 1.00 94.00 72 THR A N 1
ATOM 571 C CA . THR A 1 72 ? 8.301 -6.965 -6.139 1.00 94.00 72 THR A CA 1
ATOM 572 C C . THR A 1 72 ? 6.812 -6.703 -6.377 1.00 94.00 72 THR A C 1
ATOM 574 O O . THR A 1 72 ? 6.013 -6.818 -5.448 1.00 94.00 72 THR A O 1
ATOM 577 N N . ALA A 1 73 ? 6.402 -6.409 -7.616 1.00 95.94 73 ALA A N 1
ATOM 578 C CA . ALA A 1 73 ? 4.991 -6.254 -7.964 1.00 95.94 73 ALA A CA 1
ATOM 579 C C . ALA A 1 73 ? 4.194 -7.555 -7.746 1.00 95.94 73 ALA A C 1
ATOM 581 O O . ALA A 1 73 ? 3.107 -7.513 -7.169 1.00 95.94 73 ALA A O 1
ATOM 582 N N . GLU A 1 74 ? 4.743 -8.707 -8.145 1.00 95.81 74 GLU A N 1
ATOM 583 C CA . GLU A 1 74 ? 4.155 -10.029 -7.882 1.00 95.81 74 GLU A CA 1
ATOM 584 C C . GLU A 1 74 ? 4.035 -10.288 -6.372 1.00 95.81 74 GLU A C 1
ATOM 586 O O . GLU A 1 74 ? 2.964 -10.671 -5.903 1.00 95.81 74 GLU A O 1
ATOM 591 N N . ALA A 1 75 ? 5.074 -9.981 -5.587 1.00 94.50 75 ALA A N 1
ATOM 592 C CA . ALA A 1 75 ? 5.035 -10.126 -4.132 1.00 94.50 75 ALA A CA 1
ATOM 593 C C . ALA A 1 75 ? 3.943 -9.261 -3.478 1.00 94.50 75 ALA A C 1
ATOM 595 O O . ALA A 1 75 ? 3.238 -9.728 -2.579 1.00 94.50 75 ALA A O 1
ATOM 596 N N . ILE A 1 76 ? 3.772 -8.016 -3.938 1.00 95.12 76 ILE A N 1
ATOM 597 C CA . ILE A 1 76 ? 2.710 -7.121 -3.460 1.00 95.12 76 ILE A CA 1
ATOM 598 C C . ILE A 1 76 ? 1.330 -7.687 -3.799 1.00 95.12 76 ILE A C 1
ATOM 600 O O . ILE A 1 76 ? 0.453 -7.704 -2.936 1.00 95.12 76 ILE A O 1
ATOM 604 N N . LEU A 1 77 ? 1.138 -8.164 -5.031 1.00 94.81 77 LEU A N 1
ATOM 605 C CA . LEU A 1 77 ? -0.127 -8.753 -5.465 1.00 94.81 77 LEU A CA 1
ATOM 606 C C . LEU A 1 77 ? -0.482 -9.983 -4.627 1.00 94.81 77 LEU A C 1
ATOM 608 O O . LEU A 1 77 ? -1.572 -10.008 -4.056 1.00 94.81 77 LEU A O 1
ATOM 612 N N . CYS A 1 78 ? 0.441 -10.939 -4.480 1.00 94.88 78 CYS A N 1
ATOM 613 C CA . CYS A 1 78 ? 0.248 -12.129 -3.646 1.00 94.88 78 CYS A CA 1
ATOM 614 C C . CYS A 1 78 ? -0.133 -11.752 -2.210 1.00 94.88 78 CYS A C 1
ATOM 616 O O . CYS A 1 78 ? -1.114 -12.261 -1.679 1.00 94.88 78 CYS A O 1
ATOM 618 N N . ALA A 1 79 ? 0.555 -10.783 -1.600 1.00 93.25 79 ALA A N 1
ATOM 619 C CA . ALA A 1 79 ? 0.260 -10.359 -0.230 1.00 93.25 79 ALA A CA 1
ATOM 620 C C . ALA A 1 79 ? -1.148 -9.757 -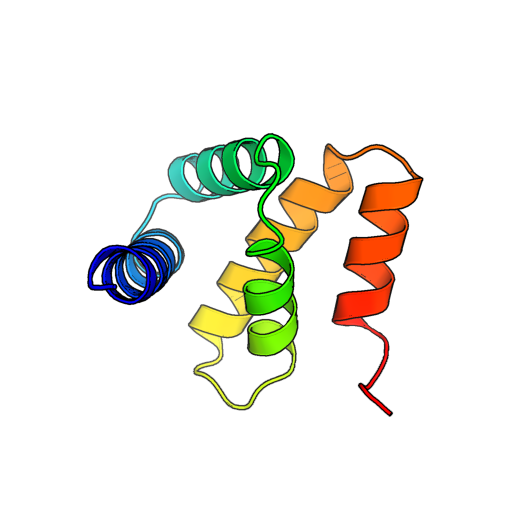0.039 1.00 93.25 79 ALA A C 1
ATOM 622 O O . ALA A 1 79 ? -1.661 -9.754 1.083 1.00 93.25 79 ALA A O 1
ATOM 623 N N . ILE A 1 80 ? -1.755 -9.215 -1.101 1.00 93.50 80 ILE A N 1
ATOM 624 C CA . ILE A 1 80 ? -3.102 -8.627 -1.068 1.00 93.50 80 ILE A CA 1
ATOM 625 C C . ILE A 1 80 ? -4.178 -9.685 -1.331 1.00 93.50 80 ILE A C 1
ATOM 627 O O . ILE A 1 80 ? -5.246 -9.608 -0.723 1.00 93.50 80 ILE A O 1
ATOM 631 N N . VAL A 1 81 ? -3.924 -10.635 -2.239 1.00 89.44 81 VAL A N 1
ATOM 632 C CA . VAL A 1 81 ? -4.949 -11.577 -2.729 1.00 89.44 81 VAL A CA 1
ATOM 633 C C . VAL A 1 81 ? -4.919 -12.947 -2.062 1.00 89.44 81 VAL A C 1
ATOM 635 O O . VAL A 1 81 ? -5.947 -13.616 -2.032 1.00 89.44 81 VAL A O 1
ATOM 638 N N . GLU A 1 82 ? -3.775 -13.380 -1.540 1.00 82.06 82 GLU A N 1
ATOM 639 C CA . GLU A 1 82 ? -3.651 -14.685 -0.892 1.00 82.06 82 GLU A CA 1
ATOM 640 C C . GLU A 1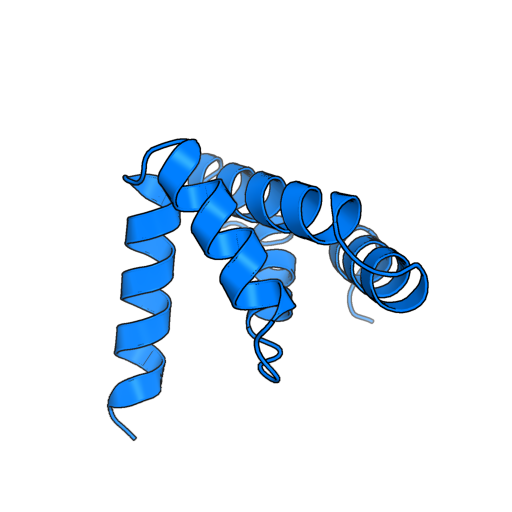 82 ? -4.010 -14.560 0.593 1.00 82.06 82 GLU A C 1
ATOM 642 O O . GLU A 1 82 ? -3.606 -13.607 1.265 1.00 82.06 82 GLU A O 1
ATOM 647 N N . GLU A 1 83 ? -4.784 -15.507 1.128 1.00 56.56 83 GLU A N 1
ATOM 648 C CA . GLU A 1 83 ? -4.976 -15.643 2.577 1.00 56.56 83 GLU A CA 1
ATOM 649 C C . GLU A 1 83 ? -3.672 -16.147 3.219 1.00 56.56 83 GLU A C 1
ATOM 651 O O . GLU A 1 83 ? -2.970 -16.964 2.619 1.00 56.56 83 GLU A O 1
ATOM 656 N N . PRO A 1 84 ? -3.295 -15.672 4.422 1.00 55.22 84 PRO A N 1
ATOM 657 C CA . PRO A 1 84 ? -2.250 -16.357 5.166 1.00 55.22 84 PRO A CA 1
ATOM 658 C C . PRO A 1 84 ? -2.794 -17.740 5.553 1.00 55.22 84 PRO A C 1
ATOM 660 O O . PRO A 1 84 ? -3.898 -17.823 6.089 1.00 55.22 84 PRO A O 1
ATOM 663 N N . ALA A 1 85 ? -2.036 -18.794 5.242 1.00 49.78 85 ALA A N 1
ATOM 664 C CA . ALA A 1 85 ? -2.355 -20.164 5.646 1.00 49.78 85 ALA A CA 1
ATOM 665 C C . ALA A 1 85 ? -2.557 -20.303 7.165 1.00 49.78 85 ALA A C 1
ATOM 667 O O . ALA A 1 85 ? -1.876 -19.569 7.923 1.00 49.78 85 ALA A O 1
#